Protein AF-A0A920G5Z4-F1 (afdb_monomer_lite)

Radius of gyration: 19.05 Å; chains: 1; bounding box: 47×37×52 Å

Foldseek 3Di:
DKWKKKWKFFPDPCGVVVLVVVCVVVVFAWQWWFWDADVPNRIIIIITIGDDDPVVVVVSLVVLVVRPGTPDMDTCVVDDDFDKWKAKDKAFADDPRVVVVVVLCVVLVWDFPDDDPGITIIMHMDDPVSVVVSCVVCVVPPRPDDSPDPPPRGRDDDDPPPVVNPVPDDD

Secondary structure (DSSP, 8-state):
-EEEEEEEEE--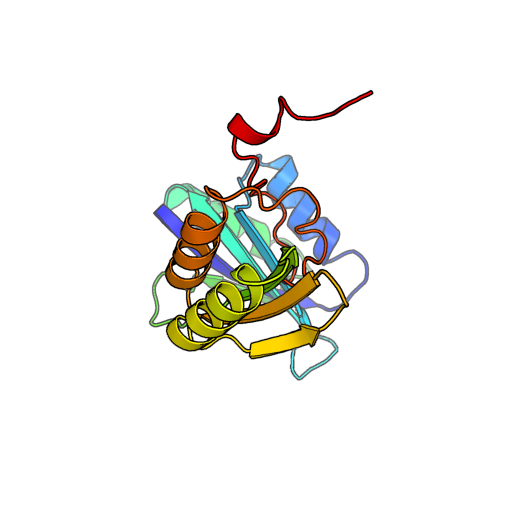TTHHHHHHHHHHHTTPPEEEEEEEE-SSTTEEEEEEEEE--HHHHHHHHHHHTTSTTEEEEEESTTS-----EEEEEEEE--TTHHHHHHHHHHHTT-EEEEE-SSEEEEEEEE-HHHHHHHHHHHHTS---S------SS---S-----GGGGG----

Sequence (171 aa):
MRRILSVLLENESGALSRVVGLFSQRGYNIETLNVAPTDDHSLSRLTVTTTGDDLKIEQITKHLNKIIDVVKVVDLTEGAHVERDTLLVKVRAVDAQRDEVKRTAEIFRGQIIDVGPTTYVVQLTGPSEKLDSFCRRWARRRCLKWCDLVWRAWRVGRRYWLPECARASPK

Structure (mmCIF, N/CA/C/O backbone):
data_AF-A0A920G5Z4-F1
#
_entry.id   AF-A0A920G5Z4-F1
#
loop_
_atom_site.group_PDB
_atom_site.id
_atom_site.type_symbol
_atom_site.label_atom_id
_atom_site.label_alt_id
_atom_site.label_comp_id
_atom_site.label_asym_id
_atom_site.label_entity_id
_atom_site.label_seq_id
_atom_site.pdbx_PDB_ins_code
_atom_site.Cartn_x
_atom_site.Cartn_y
_atom_site.Cartn_z
_atom_site.occupancy
_atom_site.B_iso_or_equiv
_atom_site.auth_seq_id
_atom_site.auth_comp_id
_atom_site.auth_asym_id
_atom_site.auth_atom_id
_atom_site.pdbx_PDB_model_num
ATOM 1 N N . MET A 1 1 ? 6.698 -5.286 15.870 1.00 77.06 1 MET A N 1
ATOM 2 C CA . MET A 1 1 ? 6.432 -6.120 14.669 1.00 77.06 1 MET A CA 1
ATOM 3 C C . MET A 1 1 ? 5.658 -5.300 13.634 1.00 77.06 1 MET A C 1
ATOM 5 O O . MET A 1 1 ? 5.151 -4.239 13.992 1.00 77.06 1 MET A O 1
ATOM 9 N N . ARG A 1 2 ? 5.620 -5.720 12.358 1.00 84.06 2 ARG A N 1
ATOM 10 C CA . ARG A 1 2 ? 4.796 -5.065 11.319 1.00 84.06 2 ARG A CA 1
ATOM 11 C C . ARG A 1 2 ? 3.333 -5.434 11.558 1.00 84.06 2 ARG A C 1
ATOM 13 O O . ARG A 1 2 ? 3.043 -6.609 11.744 1.00 84.06 2 ARG A O 1
ATOM 20 N N . ARG A 1 3 ? 2.454 -4.436 11.585 1.00 87.38 3 ARG A N 1
ATOM 21 C CA . ARG A 1 3 ? 1.032 -4.572 11.913 1.00 87.38 3 ARG A CA 1
ATOM 22 C C . ARG A 1 3 ? 0.190 -3.857 10.865 1.00 87.38 3 ARG A C 1
ATOM 24 O O . ARG A 1 3 ? 0.567 -2.775 10.407 1.00 87.38 3 ARG A O 1
ATOM 31 N N . ILE A 1 4 ? -0.921 -4.470 10.473 1.00 89.19 4 ILE A N 1
ATOM 32 C CA . ILE A 1 4 ? -1.792 -3.992 9.398 1.00 89.19 4 ILE A CA 1
ATOM 33 C C . ILE A 1 4 ? -3.186 -3.779 9.958 1.00 89.19 4 ILE A C 1
ATOM 35 O O . ILE A 1 4 ? -3.888 -4.723 10.305 1.00 89.19 4 ILE A O 1
ATOM 39 N N . LEU A 1 5 ? -3.596 -2.519 10.007 1.00 90.69 5 LEU A N 1
ATOM 40 C CA . LEU A 1 5 ? -4.893 -2.114 10.519 1.00 90.69 5 LEU A CA 1
ATOM 41 C C . LEU A 1 5 ? -5.814 -1.785 9.350 1.00 90.69 5 LEU A C 1
ATOM 43 O O . LEU A 1 5 ? -5.496 -0.937 8.516 1.00 90.69 5 LEU A O 1
ATOM 47 N N . SER A 1 6 ? -6.967 -2.443 9.302 1.00 91.81 6 SER A N 1
ATOM 48 C CA . SER A 1 6 ? -8.073 -2.080 8.426 1.00 91.81 6 SER A CA 1
ATOM 49 C C . SER A 1 6 ? -9.094 -1.283 9.224 1.00 91.81 6 SER A C 1
ATOM 51 O O . SER A 1 6 ? -9.742 -1.810 10.125 1.00 91.81 6 SER A O 1
ATOM 53 N N . VAL A 1 7 ? -9.281 -0.029 8.843 1.00 92.38 7 VAL A N 1
ATOM 54 C CA . VAL A 1 7 ? -10.248 0.896 9.428 1.00 92.38 7 VAL A CA 1
ATOM 55 C C . VAL A 1 7 ? -11.346 1.151 8.403 1.00 92.38 7 VAL A C 1
ATOM 57 O O . VAL A 1 7 ? -11.063 1.483 7.254 1.00 92.38 7 VAL A O 1
ATOM 60 N N . LEU A 1 8 ? -12.595 0.963 8.804 1.00 93.56 8 LEU A N 1
ATOM 61 C CA . LEU A 1 8 ? -13.770 1.367 8.047 1.00 93.56 8 LEU A CA 1
ATOM 62 C C . LEU A 1 8 ? -14.203 2.737 8.566 1.00 93.56 8 LEU A C 1
ATOM 64 O O . LEU A 1 8 ? -14.423 2.885 9.769 1.00 93.56 8 LEU A O 1
ATOM 68 N N . LEU A 1 9 ? -14.280 3.714 7.671 1.00 92.69 9 LEU A N 1
ATOM 69 C CA . LEU A 1 9 ? -14.636 5.093 7.977 1.00 92.69 9 LEU A CA 1
ATOM 70 C C . LEU A 1 9 ? -15.793 5.566 7.101 1.00 92.69 9 LEU A C 1
ATOM 72 O O . LEU A 1 9 ? -15.980 5.068 5.991 1.00 92.69 9 LEU A O 1
ATOM 76 N N . GLU A 1 10 ? -16.519 6.564 7.579 1.00 91.12 10 GLU A N 1
ATOM 77 C CA . GLU A 1 10 ? -17.475 7.307 6.765 1.00 91.12 10 GLU A CA 1
ATOM 78 C C . GLU A 1 10 ? -16.740 8.172 5.734 1.00 91.12 10 GLU A C 1
ATOM 80 O O . GLU A 1 10 ? -15.697 8.776 6.007 1.00 91.12 10 GLU A O 1
ATOM 85 N N . ASN A 1 11 ? -17.269 8.210 4.514 1.00 87.62 11 ASN A N 1
ATOM 86 C CA . ASN A 1 11 ? -16.708 8.953 3.393 1.00 87.62 11 ASN A CA 1
ATOM 87 C C . ASN A 1 11 ? -17.117 10.434 3.446 1.00 87.62 11 ASN A C 1
ATOM 89 O O . ASN A 1 11 ? -17.679 10.982 2.498 1.00 87.62 11 ASN A O 1
ATOM 93 N N . GLU A 1 12 ? -16.836 11.082 4.575 1.00 86.81 12 GLU A N 1
ATOM 94 C CA . GLU A 1 12 ? -17.056 12.510 4.771 1.00 86.81 12 GLU A CA 1
ATOM 95 C C . GLU A 1 12 ? -15.751 13.305 4.694 1.00 86.81 12 GLU A C 1
ATOM 97 O O . GLU A 1 12 ? -14.658 12.850 5.063 1.00 86.81 12 GLU A O 1
ATOM 102 N N . SER A 1 13 ? -15.860 14.558 4.248 1.00 80.81 13 SER A N 1
ATOM 103 C CA . SER A 1 13 ? -14.722 15.469 4.232 1.00 80.81 13 SER A CA 1
ATOM 104 C C . SER A 1 13 ? -14.170 15.655 5.649 1.00 80.81 13 SER A C 1
ATOM 106 O O . SER A 1 13 ? -14.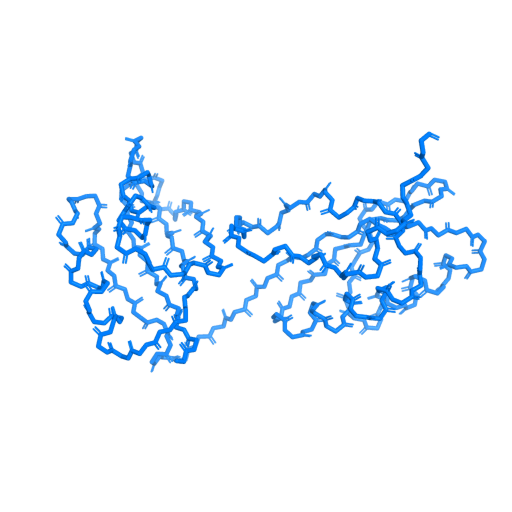870 16.098 6.557 1.00 80.81 13 SER A O 1
ATOM 108 N N . GLY A 1 14 ? -12.888 15.347 5.833 1.00 83.75 14 GLY A N 1
ATOM 109 C CA . GLY A 1 14 ? -12.197 15.517 7.113 1.00 83.75 14 GLY A CA 1
ATOM 110 C C . GLY A 1 14 ? -12.049 14.244 7.948 1.00 83.75 14 GLY A C 1
ATOM 111 O O . GLY A 1 14 ? -11.180 14.242 8.820 1.00 83.75 14 GLY A O 1
ATOM 112 N N . ALA A 1 15 ? -12.760 13.153 7.636 1.00 87.50 15 ALA A N 1
ATOM 113 C CA . ALA A 1 15 ? -12.593 11.871 8.331 1.00 87.50 15 ALA A CA 1
ATOM 114 C C . ALA A 1 15 ? -11.144 11.358 8.224 1.00 87.50 15 ALA A C 1
ATOM 116 O O . ALA A 1 15 ? -10.474 11.087 9.223 1.00 87.50 15 ALA A O 1
ATOM 117 N N . LEU A 1 16 ? -10.589 11.355 7.006 1.00 88.06 16 LEU A N 1
ATOM 118 C CA . LEU A 1 16 ? -9.192 10.975 6.770 1.00 88.06 16 LEU A CA 1
ATOM 119 C C . LEU A 1 16 ? -8.197 11.897 7.494 1.00 88.06 16 LEU A C 1
ATOM 121 O O . LEU A 1 16 ? -7.203 11.424 8.043 1.00 88.06 16 LEU A O 1
ATOM 125 N N . SER A 1 17 ? -8.471 13.204 7.535 1.00 89.75 17 SER A N 1
ATOM 126 C CA . SER A 1 17 ? -7.605 14.180 8.210 1.00 89.75 17 SER A CA 1
ATOM 127 C C . SER A 1 17 ? -7.547 13.934 9.719 1.00 89.75 17 SER A C 1
ATOM 129 O O . SER A 1 17 ? -6.467 13.959 10.306 1.00 89.75 17 SER A O 1
ATOM 131 N N . ARG A 1 18 ? -8.686 13.611 10.347 1.00 89.62 18 ARG A N 1
ATOM 132 C CA . ARG A 1 18 ? -8.757 13.278 11.778 1.00 89.62 18 ARG A CA 1
ATOM 133 C C . ARG A 1 18 ? -7.972 12.011 12.105 1.00 89.62 18 ARG A C 1
ATOM 135 O O . ARG A 1 18 ? -7.193 12.010 13.059 1.00 89.62 18 ARG A O 1
ATOM 142 N N . VAL A 1 19 ? -8.108 10.970 11.282 1.00 89.38 19 VAL A N 1
ATOM 143 C CA . VAL A 1 19 ? -7.347 9.724 11.454 1.00 89.38 19 VAL A CA 1
ATOM 144 C C . VAL A 1 19 ? -5.846 9.985 11.324 1.00 89.38 19 VAL A C 1
ATOM 146 O O . VAL A 1 19 ? -5.091 9.657 12.235 1.00 89.38 19 VAL A O 1
ATOM 149 N N . VAL A 1 20 ? -5.396 10.631 10.244 1.00 89.06 20 VAL A N 1
ATOM 150 C CA . VAL A 1 20 ? -3.968 10.942 10.034 1.00 89.06 20 VAL A CA 1
ATOM 151 C C . VAL A 1 20 ? -3.426 11.872 11.127 1.00 89.06 20 VAL A C 1
ATOM 153 O O . VAL A 1 20 ? -2.315 11.668 11.621 1.00 89.06 20 VAL A O 1
ATOM 156 N N . GLY A 1 21 ? -4.224 12.849 11.560 1.00 89.81 21 GLY A N 1
ATOM 157 C CA . GLY A 1 21 ? -3.902 13.746 12.666 1.00 89.81 21 GLY A CA 1
ATOM 158 C C . GLY A 1 21 ? -3.635 12.993 13.967 1.00 89.81 21 GLY A C 1
ATOM 159 O O . GLY A 1 21 ? -2.675 13.314 14.664 1.00 89.81 21 GLY A O 1
ATOM 160 N N . LEU A 1 22 ? -4.400 11.936 14.257 1.00 89.00 22 LEU A N 1
ATOM 161 C CA . LEU A 1 22 ? -4.189 11.087 15.429 1.00 89.00 22 LEU A CA 1
ATOM 162 C C . LEU A 1 22 ? -2.831 10.378 15.396 1.00 89.00 22 LEU A C 1
ATOM 164 O O . LEU A 1 22 ? -2.114 10.374 16.399 1.00 89.00 22 LEU A O 1
ATOM 168 N N . PHE A 1 23 ? -2.456 9.815 14.243 1.00 89.19 23 PHE A N 1
ATOM 169 C CA . PHE A 1 23 ? -1.142 9.192 14.067 1.00 89.19 23 PHE A CA 1
ATOM 170 C C . PHE A 1 23 ? -0.010 10.209 14.251 1.00 89.19 23 PHE A C 1
ATOM 172 O O . PHE A 1 23 ? 0.959 9.924 14.956 1.00 89.19 23 PHE A O 1
ATOM 179 N N . SER A 1 24 ? -0.160 11.416 13.694 1.00 87.44 24 SER A N 1
ATOM 180 C CA . SER A 1 24 ? 0.849 12.474 13.803 1.00 87.44 24 SER A CA 1
ATOM 181 C C . SER A 1 24 ? 0.984 13.031 15.224 1.00 87.44 24 SER A C 1
ATOM 183 O O . SER A 1 24 ? 2.101 13.202 15.703 1.00 87.44 24 SER A O 1
ATOM 185 N N . GLN A 1 25 ? -0.125 13.307 15.918 1.00 88.75 25 GLN A N 1
ATOM 186 C CA . GLN A 1 25 ? -0.119 13.891 17.268 1.00 88.75 25 GLN A CA 1
ATOM 187 C C . GLN A 1 25 ? 0.488 12.953 18.312 1.00 88.75 25 GLN A C 1
ATOM 189 O O . GLN A 1 25 ? 1.112 13.398 19.271 1.00 88.75 25 GLN A O 1
ATOM 194 N N . ARG A 1 26 ? 0.292 11.645 18.138 1.00 86.06 26 ARG A N 1
ATOM 195 C CA . ARG A 1 26 ? 0.808 10.619 19.050 1.00 86.06 26 ARG A CA 1
ATOM 196 C C . ARG A 1 26 ? 2.198 10.113 18.661 1.00 86.06 26 ARG A C 1
ATOM 198 O O . ARG A 1 26 ? 2.762 9.308 19.395 1.00 86.06 26 ARG A O 1
ATOM 205 N N . GLY A 1 27 ? 2.743 10.571 17.532 1.00 83.19 27 GLY A N 1
ATOM 206 C CA . GLY A 1 27 ? 4.053 10.146 17.041 1.00 83.19 27 GLY A CA 1
ATOM 207 C C . GLY A 1 27 ? 4.092 8.679 16.604 1.00 83.19 27 GLY A C 1
ATOM 208 O O . GLY A 1 27 ? 5.127 8.027 16.729 1.00 83.19 27 GLY A O 1
ATOM 209 N N . TYR A 1 28 ? 2.973 8.135 16.117 1.00 86.75 28 TYR A N 1
ATOM 210 C CA . TYR A 1 28 ? 2.941 6.782 15.572 1.00 86.75 28 TYR A CA 1
ATOM 211 C C . TYR A 1 28 ? 3.512 6.772 14.153 1.00 86.75 28 TYR A C 1
ATOM 213 O O . TYR A 1 28 ? 3.122 7.568 13.299 1.00 86.75 28 TYR A O 1
ATOM 221 N N . ASN A 1 29 ? 4.427 5.842 13.885 1.00 84.31 29 ASN A N 1
ATOM 222 C CA . ASN A 1 29 ? 5.061 5.734 12.579 1.00 84.31 29 ASN A CA 1
ATOM 223 C C . ASN A 1 29 ? 4.117 5.067 11.566 1.00 84.31 29 ASN A C 1
ATOM 225 O O . ASN A 1 29 ? 3.712 3.918 11.753 1.00 84.31 29 ASN A O 1
ATOM 229 N N . ILE A 1 30 ? 3.797 5.766 10.478 1.00 87.38 30 ILE A N 1
ATOM 230 C CA . ILE A 1 30 ? 3.037 5.216 9.351 1.00 87.38 30 ILE A CA 1
ATOM 231 C C . ILE A 1 30 ? 4.032 4.762 8.280 1.00 87.38 30 ILE A C 1
ATOM 233 O O . ILE A 1 30 ? 4.837 5.557 7.799 1.00 87.38 30 ILE A O 1
ATOM 237 N N . GLU A 1 31 ? 3.974 3.490 7.882 1.00 84.25 31 GLU A N 1
ATOM 238 C CA . GLU A 1 31 ? 4.761 2.999 6.745 1.00 84.25 31 GLU A CA 1
ATOM 239 C C . GLU A 1 31 ? 4.015 3.161 5.417 1.00 84.25 31 GLU A C 1
ATOM 241 O O . GLU A 1 31 ? 4.609 3.553 4.406 1.00 84.25 31 GLU A O 1
ATOM 246 N N . THR A 1 32 ? 2.729 2.801 5.409 1.00 82.75 32 THR A N 1
ATOM 247 C CA . THR A 1 32 ? 1.839 2.865 4.243 1.00 82.75 32 THR A CA 1
ATOM 248 C C . THR A 1 32 ? 0.418 3.206 4.693 1.00 82.75 32 THR A C 1
ATOM 250 O O . THR A 1 32 ? 0.020 2.831 5.798 1.00 82.75 32 THR A O 1
ATOM 253 N N . LEU A 1 33 ? -0.344 3.905 3.848 1.00 86.06 33 LEU A N 1
ATOM 254 C CA . LEU A 1 33 ? -1.709 4.332 4.145 1.00 86.06 33 LEU A CA 1
ATOM 255 C C . LEU A 1 33 ? -2.558 4.323 2.873 1.00 86.06 33 LEU A C 1
ATOM 257 O O . LEU A 1 33 ? -2.517 5.246 2.075 1.00 86.06 33 LEU A O 1
ATOM 261 N N . ASN A 1 34 ? -3.379 3.303 2.686 1.00 87.50 34 ASN A N 1
ATOM 262 C CA . ASN A 1 34 ? -4.178 3.170 1.474 1.00 87.50 34 ASN A CA 1
ATOM 263 C C . ASN A 1 34 ? -5.627 3.487 1.819 1.00 87.50 34 ASN A C 1
ATOM 265 O O . ASN A 1 34 ? -6.165 2.876 2.736 1.00 87.50 34 ASN A O 1
ATOM 269 N N . VAL A 1 35 ? -6.264 4.397 1.089 1.00 89.00 35 VAL A N 1
ATOM 270 C CA . VAL A 1 35 ? -7.699 4.670 1.224 1.00 89.00 35 VAL A CA 1
ATOM 271 C C . VAL A 1 35 ? -8.395 4.373 -0.093 1.00 89.00 35 VAL A C 1
ATOM 273 O O . VAL A 1 35 ? -7.902 4.752 -1.157 1.00 89.00 35 VAL A O 1
ATOM 276 N N . ALA A 1 36 ? -9.522 3.679 -0.020 1.00 88.75 36 ALA A N 1
ATOM 277 C CA . ALA A 1 36 ? -10.396 3.453 -1.157 1.00 88.75 36 ALA A CA 1
ATOM 278 C C . ALA A 1 36 ? -11.858 3.412 -0.688 1.00 88.75 36 ALA A C 1
ATOM 280 O O . ALA A 1 36 ? -12.118 2.911 0.411 1.00 88.75 36 ALA A O 1
ATOM 281 N N . PRO A 1 37 ? -12.808 3.910 -1.496 1.00 88.44 37 PRO A N 1
ATOM 282 C CA . PRO A 1 37 ? -14.225 3.695 -1.231 1.00 88.44 37 PRO A CA 1
ATOM 283 C C . PRO A 1 37 ? -14.543 2.196 -1.271 1.00 88.44 37 PRO A C 1
ATOM 285 O O . PRO A 1 37 ? -13.888 1.429 -1.983 1.00 88.44 37 PRO A O 1
ATOM 288 N N . THR A 1 38 ? -15.525 1.776 -0.479 1.00 90.88 38 THR A N 1
ATOM 289 C CA . THR A 1 38 ? -16.054 0.407 -0.540 1.00 90.88 38 THR A CA 1
ATOM 290 C C . THR A 1 38 ? -17.162 0.290 -1.590 1.00 90.88 38 THR A C 1
ATOM 292 O O . THR A 1 38 ? -17.433 1.254 -2.304 1.00 90.88 38 THR A O 1
ATOM 295 N N . ASP A 1 39 ? -17.797 -0.884 -1.693 1.00 89.12 39 ASP A N 1
ATOM 296 C CA . ASP A 1 39 ? -18.970 -1.084 -2.560 1.00 89.12 39 ASP A CA 1
ATOM 297 C C . ASP A 1 39 ? -20.101 -0.104 -2.211 1.00 89.12 39 ASP A C 1
ATOM 299 O O . ASP A 1 39 ? -20.810 0.382 -3.089 1.00 89.12 39 ASP A O 1
ATOM 303 N N . ASP A 1 40 ? -20.226 0.227 -0.924 1.00 89.69 40 ASP A N 1
ATOM 304 C CA . ASP A 1 40 ? -21.002 1.371 -0.469 1.00 89.69 40 ASP A CA 1
ATOM 305 C C . ASP A 1 40 ? -20.131 2.635 -0.514 1.00 89.69 40 ASP A C 1
ATOM 307 O O . ASP A 1 40 ? -19.122 2.736 0.191 1.00 89.69 40 ASP A O 1
ATOM 311 N N . HIS A 1 41 ? -20.527 3.608 -1.340 1.00 85.75 41 HIS A N 1
ATOM 312 C CA . HIS A 1 41 ? -19.825 4.882 -1.510 1.00 85.75 41 HIS A CA 1
ATOM 313 C C . HIS A 1 41 ? -19.891 5.801 -0.283 1.00 85.75 41 HIS A C 1
ATOM 315 O O . HIS A 1 41 ? -19.093 6.739 -0.194 1.00 85.75 41 HIS A O 1
ATOM 321 N N . SER A 1 42 ? -20.807 5.547 0.657 1.00 89.00 42 SER A N 1
ATOM 322 C CA . SER A 1 42 ? -20.849 6.251 1.943 1.00 89.00 42 SER A CA 1
ATOM 323 C C . SER A 1 42 ? -19.722 5.815 2.883 1.00 89.00 42 SER A C 1
ATOM 325 O O . SER A 1 42 ? -19.390 6.535 3.822 1.00 89.00 42 SER A O 1
ATOM 327 N N . LEU A 1 43 ? -19.084 4.674 2.603 1.00 91.69 43 LEU A N 1
ATOM 328 C CA . LEU A 1 43 ? -18.022 4.104 3.416 1.00 91.69 43 LEU A CA 1
ATOM 329 C C . LEU A 1 43 ? -16.715 4.009 2.630 1.00 91.69 43 LEU A C 1
ATOM 331 O O . LEU A 1 43 ? -16.656 3.692 1.441 1.00 91.69 43 LEU A O 1
ATOM 335 N N . SER A 1 44 ? -15.620 4.261 3.330 1.00 91.12 44 SER A N 1
ATOM 336 C CA . SER A 1 44 ? -14.267 4.086 2.824 1.00 91.12 44 SER A CA 1
ATOM 337 C C . SER A 1 44 ? -13.486 3.139 3.718 1.00 91.12 44 SER A C 1
ATOM 339 O O . SER A 1 44 ? -13.618 3.129 4.941 1.00 91.12 44 SER A O 1
ATOM 341 N N . ARG A 1 45 ? -12.637 2.325 3.097 1.00 91.25 45 ARG A N 1
ATOM 342 C CA . ARG A 1 45 ? -11.695 1.459 3.792 1.00 91.25 45 ARG A CA 1
ATOM 343 C C . ARG A 1 45 ? -10.315 2.087 3.741 1.00 91.25 45 ARG A C 1
ATOM 345 O O . ARG A 1 45 ? -9.760 2.326 2.670 1.00 91.25 45 ARG A O 1
ATOM 352 N N . LEU A 1 46 ? -9.756 2.301 4.920 1.00 91.44 46 LEU A N 1
ATOM 353 C CA . LEU A 1 46 ? -8.385 2.720 5.128 1.00 91.44 46 LEU A CA 1
ATOM 354 C C . LEU A 1 46 ? -7.564 1.525 5.616 1.00 91.44 46 LEU A C 1
ATOM 356 O O . LEU A 1 46 ? -7.880 0.914 6.633 1.00 91.44 46 LEU A O 1
ATOM 360 N N . THR A 1 47 ? -6.490 1.195 4.913 1.00 90.56 47 THR A N 1
ATOM 361 C CA . THR A 1 47 ? -5.514 0.187 5.328 1.00 90.56 47 THR A CA 1
ATOM 362 C C . THR A 1 47 ? -4.214 0.879 5.699 1.00 90.56 47 THR A C 1
ATOM 364 O O . THR A 1 47 ? -3.551 1.464 4.844 1.00 90.56 47 THR A O 1
ATOM 367 N N . VAL A 1 48 ? -3.842 0.812 6.975 1.00 89.56 48 VAL A N 1
ATOM 368 C CA . VAL A 1 48 ? -2.614 1.413 7.501 1.00 89.56 48 VAL A CA 1
ATOM 369 C C . VAL A 1 48 ? -1.646 0.313 7.900 1.00 89.56 48 VAL A C 1
ATOM 371 O O . VAL A 1 48 ? -1.984 -0.563 8.693 1.00 89.56 48 VAL A O 1
ATOM 374 N N . THR A 1 49 ? -0.423 0.385 7.383 1.00 88.25 49 THR A N 1
ATOM 375 C CA . THR A 1 49 ? 0.689 -0.435 7.871 1.00 88.25 49 THR A CA 1
ATOM 376 C C . THR A 1 49 ? 1.524 0.392 8.835 1.00 88.25 49 THR A C 1
ATOM 378 O O . THR A 1 49 ? 1.991 1.480 8.487 1.00 88.25 49 THR A O 1
ATOM 381 N N . THR A 1 50 ? 1.754 -0.135 10.033 1.00 88.38 50 THR A N 1
ATOM 382 C CA . THR A 1 50 ? 2.590 0.492 11.061 1.00 88.38 50 THR A CA 1
ATOM 383 C C . THR A 1 50 ? 3.540 -0.526 11.687 1.00 88.38 50 THR A C 1
ATOM 385 O O . THR A 1 50 ? 3.358 -1.741 11.577 1.00 88.38 50 THR A O 1
ATOM 388 N N . THR A 1 51 ? 4.588 -0.031 12.335 1.00 85.75 51 THR A N 1
ATOM 389 C CA . THR A 1 51 ? 5.535 -0.833 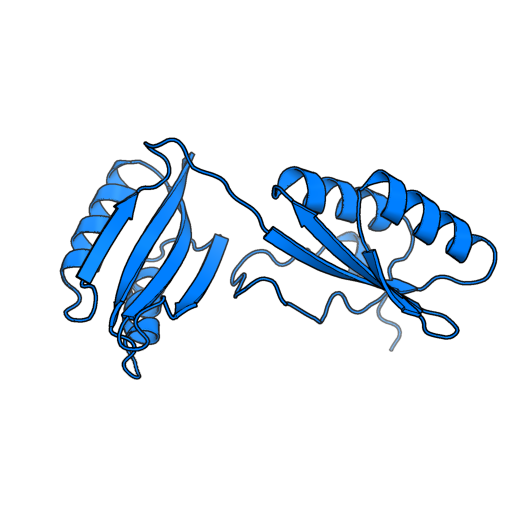13.104 1.00 85.75 51 THR A CA 1
ATOM 390 C C . THR A 1 51 ? 5.444 -0.441 14.570 1.00 85.75 51 THR A C 1
ATOM 392 O O . THR A 1 51 ? 5.600 0.723 14.934 1.00 85.75 51 THR A O 1
ATOM 395 N N . GLY A 1 52 ? 5.179 -1.419 15.433 1.00 83.44 52 GLY A N 1
ATOM 396 C CA . GLY A 1 52 ? 4.998 -1.156 16.856 1.00 83.44 52 GLY A CA 1
ATOM 397 C C . GLY A 1 52 ? 4.934 -2.415 17.707 1.00 83.44 52 GLY A C 1
ATOM 398 O O . GLY A 1 52 ? 4.952 -3.536 17.190 1.00 83.44 52 GLY A O 1
ATOM 399 N N . ASP A 1 53 ? 4.896 -2.187 19.015 1.00 86.69 53 ASP A N 1
ATOM 400 C CA . ASP A 1 53 ? 4.651 -3.203 20.038 1.00 86.69 53 ASP A CA 1
ATOM 401 C C . ASP A 1 53 ? 3.142 -3.381 20.222 1.00 86.69 53 ASP A C 1
ATOM 403 O O . ASP A 1 53 ? 2.376 -2.445 19.984 1.00 86.69 53 ASP A O 1
ATOM 407 N N . ASP A 1 54 ? 2.714 -4.544 20.700 1.00 86.25 54 ASP A N 1
ATOM 408 C CA . ASP A 1 54 ? 1.292 -4.896 20.799 1.00 86.25 54 ASP A CA 1
ATOM 409 C C . ASP A 1 54 ? 0.508 -3.913 21.681 1.00 86.25 54 ASP A C 1
ATOM 411 O O . ASP A 1 54 ? -0.586 -3.484 21.318 1.00 86.25 54 ASP A O 1
ATOM 415 N N . LEU A 1 55 ? 1.133 -3.419 22.757 1.00 87.88 55 LEU A N 1
ATOM 416 C CA . LEU A 1 55 ? 0.571 -2.368 23.613 1.00 87.88 55 LEU A CA 1
ATOM 417 C C . LEU A 1 55 ? 0.280 -1.068 22.844 1.00 87.88 55 LEU A C 1
ATOM 419 O O . LEU A 1 55 ? -0.737 -0.417 23.082 1.00 87.88 55 LEU A O 1
ATOM 423 N N . LYS A 1 56 ? 1.153 -0.675 21.906 1.00 87.88 56 LYS A N 1
ATOM 424 C CA . LYS A 1 56 ? 0.947 0.529 21.082 1.00 87.88 56 LYS A CA 1
ATOM 425 C C . LYS A 1 56 ? -0.189 0.316 20.085 1.00 87.88 56 LYS A C 1
ATOM 427 O O . LYS A 1 56 ? -0.967 1.237 19.861 1.00 87.88 56 LYS A O 1
ATOM 432 N N . ILE A 1 57 ? -0.308 -0.880 19.511 1.00 88.19 57 ILE A N 1
ATOM 433 C CA . ILE A 1 57 ? -1.380 -1.220 18.563 1.00 88.19 57 ILE A CA 1
ATOM 434 C C . ILE A 1 57 ? -2.741 -1.250 19.252 1.00 88.19 57 ILE A C 1
ATOM 436 O O . ILE A 1 57 ? -3.713 -0.700 18.729 1.00 88.19 57 ILE A O 1
ATOM 440 N N . GLU A 1 58 ? -2.810 -1.822 20.450 1.00 89.06 58 GLU A N 1
ATOM 441 C CA . GLU A 1 58 ? -4.028 -1.819 21.252 1.00 89.06 58 GLU A CA 1
ATOM 442 C C . GLU A 1 58 ? -4.458 -0.381 21.587 1.00 89.06 58 GLU A C 1
ATOM 444 O O . GLU A 1 58 ? -5.628 -0.019 21.447 1.00 89.06 58 GLU A O 1
ATOM 449 N N . GLN A 1 59 ? -3.502 0.483 21.950 1.00 90.38 59 GLN A N 1
ATOM 450 C CA . GLN A 1 59 ? -3.758 1.908 22.169 1.00 90.38 59 GLN A CA 1
ATOM 451 C C . GLN A 1 59 ? -4.237 2.620 20.900 1.00 90.38 59 GLN A C 1
ATOM 453 O O . GLN A 1 59 ? -5.204 3.378 20.969 1.00 90.38 59 GLN A O 1
ATOM 458 N N . ILE A 1 60 ? -3.601 2.376 19.749 1.00 89.94 60 ILE A N 1
ATOM 459 C CA . ILE A 1 60 ? -4.028 2.928 18.454 1.00 89.94 60 ILE A CA 1
ATOM 460 C C . ILE A 1 60 ? -5.472 2.518 18.168 1.00 89.94 60 ILE A C 1
ATOM 462 O O . ILE A 1 60 ? -6.298 3.371 17.859 1.00 89.94 60 ILE A O 1
ATOM 466 N N . THR A 1 61 ? -5.805 1.243 18.352 1.00 90.00 61 THR A N 1
ATOM 467 C CA . THR A 1 61 ? -7.156 0.712 18.127 1.00 90.00 61 THR A CA 1
ATOM 468 C C . THR A 1 61 ? -8.179 1.385 19.044 1.00 90.00 61 THR A C 1
ATOM 470 O O . THR A 1 61 ? -9.218 1.852 18.579 1.00 90.00 61 THR A O 1
ATOM 473 N N . LYS A 1 62 ? -7.866 1.540 20.338 1.00 90.94 62 LYS A N 1
ATOM 474 C CA . LYS A 1 62 ? -8.720 2.265 21.297 1.00 90.94 62 LYS A CA 1
ATOM 475 C C . LYS A 1 62 ? -8.900 3.735 20.928 1.00 90.94 62 LYS A C 1
ATOM 477 O O . LYS A 1 62 ? -9.974 4.285 21.137 1.00 90.94 62 LYS A O 1
ATOM 482 N N . HIS A 1 63 ? -7.862 4.382 20.412 1.00 91.50 63 HIS A N 1
ATOM 483 C CA . HIS A 1 63 ? -7.920 5.776 19.989 1.00 91.50 63 HIS A CA 1
ATOM 484 C C . HIS A 1 63 ? -8.732 5.966 18.707 1.00 91.50 63 HIS A C 1
ATOM 486 O O . HIS A 1 63 ? -9.530 6.896 18.638 1.00 91.50 63 HIS A O 1
ATOM 492 N N . LEU A 1 64 ? -8.574 5.076 17.728 1.00 90.31 64 LEU A N 1
ATOM 493 C CA . LEU A 1 64 ? -9.351 5.097 16.492 1.00 90.31 64 LEU A CA 1
ATOM 494 C C . LEU A 1 64 ? -10.842 4.879 16.767 1.00 90.31 64 LEU A C 1
ATOM 496 O O . LEU A 1 64 ? -11.654 5.615 16.227 1.00 90.31 64 LEU A O 1
ATOM 500 N N . ASN A 1 65 ? -11.195 3.976 17.688 1.00 90.56 65 ASN A N 1
ATOM 501 C CA . ASN A 1 65 ? -12.586 3.754 18.108 1.00 90.56 65 ASN A CA 1
ATOM 502 C C . ASN A 1 65 ? -13.230 4.955 18.833 1.00 90.56 65 ASN A C 1
ATOM 504 O O . ASN A 1 65 ? -14.435 4.948 19.058 1.00 90.56 65 ASN A O 1
ATOM 508 N N . LYS A 1 66 ? -12.457 5.972 19.244 1.00 90.94 66 LYS A N 1
ATOM 509 C CA . LYS A 1 66 ? -13.006 7.214 19.822 1.00 90.94 66 LYS A CA 1
ATOM 510 C C . LYS A 1 66 ? -13.370 8.255 18.762 1.00 90.94 66 LYS A C 1
ATOM 512 O O . LYS A 1 66 ? -14.015 9.244 19.099 1.00 90.94 66 LYS A O 1
ATOM 517 N N . ILE A 1 67 ? -12.908 8.087 17.523 1.00 89.19 67 ILE A N 1
ATOM 518 C CA . ILE A 1 67 ? -13.237 8.991 16.421 1.00 89.19 67 ILE A CA 1
ATOM 519 C C . ILE A 1 67 ? -14.636 8.630 15.926 1.00 89.19 67 ILE A C 1
ATOM 521 O O . ILE A 1 67 ? -14.890 7.474 15.613 1.00 89.19 67 ILE A O 1
ATOM 525 N N . ILE A 1 68 ? -15.519 9.626 15.840 1.00 89.31 68 ILE A N 1
ATOM 526 C CA . ILE A 1 68 ? -16.930 9.430 15.470 1.00 89.31 68 ILE A CA 1
ATOM 527 C C . ILE A 1 68 ? -17.060 8.820 14.066 1.00 89.31 68 ILE A C 1
ATOM 529 O O . ILE A 1 68 ? -17.861 7.918 13.874 1.00 89.31 68 ILE A O 1
ATOM 533 N N . ASP A 1 69 ? -16.215 9.235 13.120 1.00 90.50 69 ASP A N 1
ATOM 534 C CA . ASP A 1 69 ? -16.283 8.759 11.727 1.00 90.50 69 ASP A CA 1
ATOM 535 C C . ASP A 1 69 ? -15.795 7.318 11.535 1.00 90.50 69 ASP A C 1
ATOM 537 O O . ASP A 1 69 ? -15.856 6.789 10.425 1.00 90.50 69 ASP A O 1
ATOM 541 N N . VAL A 1 70 ? -15.203 6.699 12.563 1.00 92.00 70 VAL A N 1
ATOM 542 C CA . VAL A 1 70 ? -14.663 5.342 12.467 1.00 92.00 70 VAL A CA 1
ATOM 543 C C . VAL A 1 70 ? -15.746 4.349 12.863 1.00 92.00 70 VAL A C 1
ATOM 545 O O . VAL A 1 70 ? -16.095 4.214 14.031 1.00 92.00 70 VAL A O 1
ATOM 548 N N . VAL A 1 71 ? -16.218 3.587 11.880 1.00 91.31 71 VAL A N 1
ATOM 549 C CA . VAL A 1 71 ? -17.258 2.569 12.063 1.00 91.31 71 VAL A CA 1
ATOM 550 C C . VAL A 1 71 ? -16.677 1.297 12.678 1.00 91.31 71 VAL A C 1
ATOM 552 O O . VAL A 1 71 ? -17.278 0.681 13.558 1.00 91.31 71 VAL A O 1
ATOM 555 N N . LYS A 1 72 ? -15.510 0.854 12.192 1.00 91.38 72 LYS A N 1
ATOM 556 C CA . LYS A 1 72 ? -14.894 -0.402 12.642 1.00 91.38 72 LYS A CA 1
ATOM 557 C C . LYS A 1 72 ? -13.386 -0.405 12.446 1.00 91.38 72 LYS A C 1
ATOM 559 O O . LYS A 1 72 ? -12.895 -0.015 11.392 1.00 91.38 72 LYS A O 1
ATOM 564 N N . VAL A 1 73 ? -12.660 -0.954 13.415 1.00 91.69 73 VAL A N 1
ATOM 565 C CA . VAL A 1 73 ? -11.218 -1.219 13.317 1.00 91.69 73 VAL A CA 1
ATOM 566 C C . VAL A 1 73 ? -10.967 -2.718 13.434 1.00 91.69 73 VAL A C 1
ATOM 568 O O . VAL A 1 73 ? -11.530 -3.378 14.305 1.00 91.69 73 VAL A O 1
ATOM 571 N N . VAL A 1 74 ? -10.135 -3.261 12.547 1.00 90.00 74 VAL A N 1
ATOM 572 C CA . VAL A 1 74 ? -9.732 -4.673 12.531 1.00 90.00 74 VAL A CA 1
ATOM 573 C C . VAL A 1 74 ? -8.221 -4.759 12.341 1.00 90.00 74 VAL A C 1
ATOM 575 O O . VAL A 1 74 ? -7.691 -4.167 11.400 1.00 90.00 74 VAL A O 1
ATOM 578 N N . ASP A 1 75 ? -7.533 -5.516 13.195 1.00 88.81 75 ASP A N 1
ATOM 579 C CA . ASP A 1 75 ? -6.147 -5.919 12.938 1.00 88.81 75 ASP A CA 1
ATOM 580 C C . ASP A 1 75 ? -6.150 -7.132 11.995 1.00 88.81 75 ASP A C 1
ATOM 582 O O . ASP A 1 75 ? -6.684 -8.191 12.320 1.00 88.81 75 ASP A O 1
ATOM 586 N N . LEU A 1 76 ? -5.591 -6.963 10.796 1.00 86.56 76 LEU A N 1
ATOM 587 C CA . LEU A 1 76 ? -5.485 -8.025 9.793 1.00 86.56 76 LEU A CA 1
ATOM 588 C C . LEU A 1 76 ? -4.290 -8.949 10.049 1.00 86.56 76 LEU A C 1
ATOM 590 O O . LEU A 1 76 ? -4.243 -10.042 9.492 1.00 86.56 76 LEU A O 1
ATOM 594 N N . THR A 1 77 ? -3.342 -8.534 10.891 1.00 82.31 77 THR A N 1
ATOM 595 C CA . THR A 1 77 ? -2.106 -9.282 11.173 1.00 82.31 77 THR A CA 1
ATOM 596 C C . THR A 1 77 ? -2.385 -10.614 11.869 1.00 82.31 77 THR A C 1
ATOM 598 O O . THR A 1 77 ? -1.637 -11.569 11.689 1.00 82.31 77 THR A O 1
ATOM 601 N N . GLU A 1 78 ? -3.464 -10.686 12.650 1.00 73.38 78 GLU A N 1
ATOM 602 C CA . GLU A 1 78 ? -3.833 -11.868 13.440 1.00 73.38 78 GLU A CA 1
ATOM 603 C C . GLU A 1 78 ? -4.611 -12.916 12.626 1.00 73.38 78 GLU A C 1
ATOM 605 O O . GLU A 1 78 ? -4.771 -14.052 13.066 1.00 73.38 78 GLU A O 1
ATOM 610 N N . GLY A 1 79 ? -5.068 -12.560 11.420 1.00 75.25 79 GLY A N 1
ATOM 611 C CA . GLY A 1 79 ? -5.810 -13.443 10.523 1.00 75.25 79 GLY A CA 1
ATOM 612 C C . GLY A 1 79 ? -5.041 -13.818 9.255 1.00 75.25 79 GLY A C 1
ATOM 613 O O . GLY A 1 79 ? -4.038 -13.202 8.889 1.00 75.25 79 GLY A O 1
ATOM 614 N N . ALA A 1 80 ? -5.560 -14.812 8.529 1.00 78.81 80 ALA A N 1
ATOM 615 C CA . ALA A 1 80 ? -5.121 -15.085 7.165 1.00 78.81 80 ALA A CA 1
ATOM 616 C C . ALA A 1 80 ? -5.499 -13.899 6.263 1.00 78.81 80 ALA A C 1
ATOM 618 O O . ALA A 1 80 ? -6.678 -13.595 6.082 1.00 78.81 80 ALA A O 1
ATOM 619 N N . HIS A 1 81 ? -4.500 -13.230 5.696 1.00 81.25 81 HIS A N 1
ATOM 620 C CA . HIS A 1 81 ? -4.692 -12.068 4.836 1.00 81.25 81 HIS A CA 1
ATOM 621 C C . HIS A 1 81 ? -3.817 -12.165 3.584 1.00 81.25 81 HIS A C 1
ATOM 623 O O . HIS A 1 81 ? -2.808 -12.869 3.550 1.00 81.25 81 HIS A O 1
ATOM 629 N N . VAL A 1 82 ? -4.221 -11.454 2.529 1.00 84.62 82 VAL A N 1
ATOM 630 C CA . VAL A 1 82 ? -3.475 -11.372 1.270 1.00 84.62 82 VAL A CA 1
ATOM 631 C C . VAL A 1 82 ? -3.128 -9.915 1.006 1.00 84.62 82 VAL A C 1
ATOM 633 O O . VAL A 1 82 ? -4.007 -9.096 0.752 1.00 84.62 82 VAL A O 1
ATOM 636 N N . GLU A 1 83 ? -1.837 -9.600 1.025 1.00 81.38 83 GLU A N 1
ATOM 637 C CA . GLU A 1 83 ? -1.329 -8.292 0.616 1.00 81.38 83 GLU A CA 1
ATOM 638 C C . GLU A 1 83 ? -0.929 -8.308 -0.857 1.00 81.38 83 GLU A C 1
ATOM 640 O O . GLU A 1 83 ? -0.130 -9.140 -1.303 1.00 81.38 83 GLU A O 1
ATOM 645 N N . ARG A 1 84 ? -1.437 -7.336 -1.615 1.00 83.88 84 ARG A N 1
ATOM 646 C CA . ARG A 1 84 ? -0.950 -7.048 -2.961 1.00 83.88 84 ARG A CA 1
ATOM 647 C C . ARG A 1 84 ? -0.804 -5.556 -3.156 1.00 83.88 84 ARG A C 1
ATOM 649 O O . ARG A 1 84 ? -1.760 -4.806 -3.007 1.00 83.88 84 ARG A O 1
ATOM 656 N N . ASP A 1 85 ? 0.387 -5.182 -3.585 1.00 82.56 85 ASP A N 1
ATOM 657 C CA . ASP A 1 85 ? 0.706 -3.839 -4.024 1.00 82.56 85 ASP A CA 1
ATOM 658 C C . ASP A 1 85 ? 0.840 -3.835 -5.549 1.00 82.56 85 ASP A C 1
ATOM 660 O O . ASP A 1 85 ? 1.213 -4.836 -6.176 1.00 82.56 85 ASP A O 1
ATOM 664 N N . THR A 1 86 ? 0.565 -2.678 -6.143 1.00 84.25 86 THR A N 1
ATOM 665 C CA . THR A 1 86 ? 0.878 -2.395 -7.544 1.00 84.25 86 THR A CA 1
ATOM 666 C C . THR A 1 86 ? 1.973 -1.339 -7.604 1.00 84.25 86 THR A C 1
ATOM 668 O O . THR A 1 86 ? 1.990 -0.376 -6.837 1.00 84.25 86 THR A O 1
ATOM 671 N N . LEU A 1 87 ? 2.925 -1.555 -8.501 1.00 84.00 87 LEU A N 1
ATOM 672 C CA . LEU A 1 87 ? 4.048 -0.681 -8.775 1.00 84.00 87 LEU A CA 1
ATOM 673 C C . LEU A 1 87 ? 4.022 -0.314 -10.256 1.00 84.00 87 LEU A C 1
ATOM 675 O O . LEU A 1 87 ? 3.991 -1.192 -11.114 1.00 84.00 87 LEU A O 1
ATOM 679 N N . LEU A 1 88 ? 4.093 0.981 -10.535 1.00 84.88 88 LEU A N 1
ATOM 680 C CA . LEU A 1 88 ? 4.377 1.515 -11.858 1.00 84.88 88 LEU A CA 1
ATOM 681 C C . LEU A 1 88 ? 5.800 2.065 -11.840 1.00 84.88 88 LEU A C 1
ATOM 683 O O . LEU A 1 88 ? 6.129 2.896 -10.995 1.00 84.88 88 LEU A O 1
ATOM 687 N N . VAL A 1 89 ? 6.655 1.586 -12.743 1.00 82.25 89 VAL A N 1
ATOM 688 C CA . VAL A 1 89 ? 8.035 2.071 -12.871 1.00 82.25 89 VAL A CA 1
ATOM 689 C C . VAL A 1 89 ? 8.274 2.543 -14.288 1.00 82.25 89 VAL A C 1
ATOM 691 O O . VAL A 1 89 ? 8.128 1.774 -15.239 1.00 82.25 89 VAL A O 1
ATOM 694 N N . LYS A 1 90 ? 8.712 3.794 -14.421 1.00 83.00 90 LYS A N 1
ATOM 695 C CA . LYS A 1 90 ? 9.268 4.309 -15.665 1.00 83.00 90 LYS A CA 1
ATOM 696 C C . LYS A 1 90 ? 10.763 4.008 -15.705 1.00 83.00 90 LYS A C 1
ATOM 698 O O . LYS A 1 90 ? 11.514 4.445 -14.839 1.00 83.00 90 LYS A O 1
ATOM 703 N N . VAL A 1 91 ? 11.193 3.247 -16.702 1.00 82.25 91 VAL A N 1
ATOM 704 C CA . VAL A 1 91 ? 12.591 2.854 -16.902 1.00 82.25 91 VAL A CA 1
ATOM 705 C C . VAL A 1 91 ? 13.095 3.486 -18.189 1.00 82.25 91 VAL A C 1
ATOM 707 O O . VAL A 1 91 ? 12.444 3.397 -19.229 1.00 82.25 91 VAL A O 1
ATOM 710 N N . ARG A 1 92 ? 14.269 4.119 -18.139 1.00 83.00 92 ARG A N 1
ATOM 711 C CA . ARG A 1 92 ? 14.971 4.564 -19.345 1.00 83.00 92 ARG A CA 1
ATOM 712 C C . ARG A 1 92 ? 15.716 3.377 -19.950 1.00 83.00 92 ARG A C 1
ATOM 714 O O . ARG A 1 92 ? 16.519 2.756 -19.261 1.00 83.00 92 ARG A O 1
ATOM 721 N N . ALA A 1 93 ? 15.468 3.086 -21.222 1.00 81.12 93 ALA A N 1
ATOM 722 C CA . ALA A 1 93 ? 16.100 1.981 -21.933 1.00 81.12 93 ALA A CA 1
ATOM 723 C C . ALA A 1 93 ? 16.446 2.398 -23.363 1.00 81.12 93 ALA A C 1
ATOM 725 O O . ALA A 1 93 ? 15.571 2.811 -24.130 1.00 81.12 93 ALA A O 1
ATOM 726 N N . VAL A 1 94 ? 17.728 2.283 -23.709 1.00 81.38 94 VAL A N 1
ATOM 727 C CA . VAL A 1 94 ? 18.266 2.591 -25.039 1.00 81.38 94 VAL A CA 1
ATOM 728 C C . VAL A 1 94 ? 18.869 1.313 -25.628 1.00 81.38 94 VAL A C 1
ATOM 730 O O . VAL A 1 94 ? 19.488 0.531 -24.903 1.00 81.38 94 VAL A O 1
ATOM 733 N N . ASP A 1 95 ? 18.638 1.079 -26.920 1.00 83.56 95 ASP A N 1
ATOM 734 C CA . ASP A 1 95 ? 19.167 -0.054 -27.691 1.00 83.56 95 ASP A CA 1
ATOM 735 C C . ASP A 1 95 ? 18.995 -1.413 -26.984 1.00 83.56 95 ASP A C 1
ATOM 737 O O . ASP A 1 95 ? 17.877 -1.797 -26.634 1.00 83.56 95 ASP A O 1
ATOM 741 N N . ALA A 1 96 ? 20.095 -2.126 -26.718 1.00 80.62 96 ALA A N 1
ATOM 742 C CA . ALA A 1 96 ? 20.114 -3.458 -26.110 1.00 80.62 96 ALA A CA 1
ATOM 743 C C . ALA A 1 96 ? 19.460 -3.527 -24.715 1.00 80.62 96 ALA A C 1
ATOM 745 O O . ALA A 1 96 ? 19.022 -4.593 -24.279 1.00 80.62 96 ALA A O 1
ATOM 746 N N . GLN A 1 97 ? 19.340 -2.396 -24.009 1.00 81.19 97 GLN A N 1
ATOM 747 C CA . GLN A 1 97 ? 18.665 -2.356 -22.709 1.00 81.19 97 GLN A CA 1
ATOM 748 C C . GLN A 1 97 ? 17.158 -2.595 -22.836 1.00 81.19 97 GLN A C 1
ATOM 750 O O . GLN A 1 97 ? 16.517 -3.002 -21.869 1.00 81.19 97 GLN A O 1
ATOM 755 N N . ARG A 1 98 ? 16.573 -2.356 -24.017 1.00 83.06 98 ARG A N 1
ATOM 756 C CA . ARG A 1 98 ? 15.137 -2.548 -24.244 1.00 83.06 98 ARG A CA 1
ATOM 757 C C . ARG A 1 98 ? 14.732 -4.010 -24.109 1.00 83.06 98 ARG A C 1
ATOM 759 O O . ARG A 1 98 ? 13.749 -4.309 -23.431 1.00 83.06 98 ARG A O 1
ATOM 766 N N . ASP A 1 99 ? 15.523 -4.905 -24.690 1.00 87.06 99 ASP A N 1
ATOM 767 C CA . ASP A 1 99 ? 15.290 -6.344 -24.591 1.00 87.06 99 ASP A CA 1
ATOM 768 C C . ASP A 1 99 ? 15.522 -6.851 -23.165 1.00 87.06 99 ASP A C 1
ATOM 770 O O . ASP A 1 99 ? 14.777 -7.703 -22.680 1.00 87.06 99 ASP A O 1
ATOM 774 N N . GLU A 1 100 ? 16.502 -6.290 -22.448 1.00 85.44 100 GLU A N 1
ATOM 775 C CA . GLU A 1 100 ? 16.746 -6.614 -21.036 1.00 85.44 100 GLU A CA 1
ATOM 776 C C . GLU A 1 100 ? 15.561 -6.209 -20.143 1.00 85.44 100 GLU A C 1
ATOM 778 O O . GLU A 1 100 ? 15.131 -6.997 -19.291 1.00 85.44 100 GLU A O 1
ATOM 783 N N . VAL A 1 101 ? 15.001 -5.009 -20.351 1.00 85.44 101 VAL A N 1
ATOM 784 C CA . VAL A 1 101 ? 13.812 -4.536 -19.622 1.00 85.44 101 VAL A CA 1
ATOM 785 C C . VAL A 1 101 ? 12.624 -5.443 -19.895 1.00 85.44 101 VAL A C 1
ATOM 787 O O . VAL A 1 101 ? 11.979 -5.886 -18.944 1.00 85.44 101 VAL A O 1
ATOM 790 N N . LYS A 1 102 ? 12.370 -5.776 -21.164 1.00 88.25 102 LYS A N 1
ATOM 791 C CA . LYS A 1 102 ? 11.259 -6.646 -21.554 1.00 88.25 102 LYS A CA 1
ATOM 792 C C . LYS A 1 102 ? 11.372 -8.036 -20.923 1.00 88.25 102 LYS A C 1
ATOM 794 O O . LYS A 1 102 ? 10.449 -8.463 -20.236 1.00 88.25 102 LYS A O 1
ATOM 799 N N . ARG A 1 103 ? 12.534 -8.689 -21.040 1.00 89.81 103 ARG A N 1
ATOM 800 C CA . ARG A 1 103 ? 12.786 -10.009 -20.427 1.00 89.81 103 ARG A CA 1
ATOM 801 C C . ARG A 1 103 ? 12.627 -9.976 -18.911 1.00 89.81 103 ARG A C 1
ATOM 803 O O . ARG A 1 103 ? 12.059 -10.884 -18.315 1.00 89.81 103 ARG A O 1
ATOM 810 N N . THR A 1 104 ? 13.127 -8.928 -18.262 1.00 87.94 104 THR A N 1
ATOM 811 C CA . THR A 1 104 ? 13.000 -8.804 -16.806 1.00 87.94 104 THR A CA 1
ATOM 812 C C . THR A 1 104 ? 11.549 -8.564 -16.396 1.00 87.94 104 THR A C 1
ATOM 814 O O . THR A 1 104 ? 11.098 -9.158 -15.420 1.00 87.94 104 THR A O 1
ATOM 817 N N . ALA A 1 105 ? 10.801 -7.735 -17.128 1.00 89.00 105 ALA A N 1
ATOM 818 C CA . ALA A 1 105 ? 9.374 -7.550 -16.887 1.00 89.00 105 ALA A CA 1
ATOM 819 C C . ALA A 1 105 ? 8.625 -8.888 -17.003 1.00 89.00 105 ALA A C 1
ATOM 821 O O . ALA A 1 105 ? 7.881 -9.238 -16.091 1.00 89.00 105 ALA A O 1
ATOM 822 N N . GLU A 1 106 ? 8.908 -9.685 -18.036 1.00 89.81 106 GLU A N 1
ATOM 823 C CA . GLU A 1 106 ? 8.327 -11.021 -18.228 1.00 89.81 106 GLU A CA 1
ATOM 824 C C . GLU A 1 106 ? 8.654 -11.980 -17.066 1.00 89.81 106 GLU A C 1
ATOM 826 O O . GLU A 1 106 ? 7.748 -12.614 -16.522 1.00 89.81 106 GLU A O 1
ATOM 831 N N . ILE A 1 107 ? 9.911 -12.023 -16.596 1.00 90.94 107 ILE A N 1
ATOM 832 C CA . ILE A 1 107 ? 10.331 -12.853 -15.445 1.00 90.94 107 ILE A CA 1
ATOM 833 C C . ILE A 1 107 ? 9.530 -12.507 -14.184 1.00 90.94 107 ILE A C 1
ATOM 835 O O . ILE A 1 107 ? 9.066 -13.391 -13.462 1.00 90.94 107 ILE A O 1
ATOM 839 N N . PHE A 1 108 ? 9.342 -11.215 -13.912 1.00 89.06 108 PHE A N 1
ATOM 840 C CA . PHE A 1 108 ? 8.568 -10.758 -12.760 1.00 89.06 108 PHE A CA 1
ATOM 841 C C . PHE A 1 108 ? 7.053 -10.747 -13.023 1.00 89.06 108 PHE A C 1
ATOM 843 O O . PHE A 1 108 ? 6.294 -10.299 -12.160 1.00 89.06 108 PHE A O 1
ATOM 850 N N . ARG A 1 109 ? 6.584 -11.281 -14.161 1.00 90.06 109 ARG A N 1
ATOM 851 C CA . ARG A 1 109 ? 5.173 -11.256 -14.585 1.00 90.06 109 ARG A CA 1
ATOM 852 C C . ARG A 1 109 ? 4.581 -9.841 -14.531 1.00 90.06 109 ARG A C 1
ATOM 854 O O . ARG A 1 109 ? 3.485 -9.644 -14.011 1.00 90.06 109 ARG A O 1
ATOM 861 N N . GLY A 1 110 ? 5.363 -8.856 -14.958 1.00 87.81 110 GLY A N 1
ATOM 862 C CA . GLY A 1 110 ? 4.942 -7.475 -15.151 1.00 87.81 110 GLY A CA 1
ATOM 863 C C . GLY A 1 110 ? 4.433 -7.245 -16.570 1.00 87.81 110 GLY A C 1
ATOM 864 O O . GLY A 1 110 ? 4.743 -8.004 -17.485 1.00 87.81 110 GLY A O 1
ATOM 865 N N . GLN A 1 111 ? 3.662 -6.181 -16.748 1.00 89.94 111 GLN A N 1
ATOM 866 C CA . GLN A 1 111 ? 3.114 -5.759 -18.031 1.00 89.94 111 GLN A CA 1
ATOM 867 C C . GLN A 1 111 ? 3.728 -4.422 -18.434 1.00 89.94 111 GLN A C 1
ATOM 869 O O . GLN A 1 111 ? 3.862 -3.522 -17.610 1.00 89.94 111 GLN A O 1
ATOM 874 N N . ILE A 1 112 ? 4.121 -4.280 -19.696 1.00 90.25 112 ILE A N 1
ATOM 875 C CA . ILE A 1 112 ? 4.564 -2.992 -20.235 1.00 90.25 112 ILE A CA 1
ATOM 876 C C . ILE A 1 112 ? 3.306 -2.244 -20.671 1.00 90.25 112 ILE A C 1
ATOM 878 O O . ILE A 1 112 ? 2.618 -2.700 -21.580 1.00 90.25 112 ILE A O 1
ATOM 882 N N . ILE A 1 113 ? 2.994 -1.139 -19.996 1.00 90.31 113 ILE A N 1
ATOM 883 C CA . ILE A 1 113 ? 1.780 -0.351 -20.253 1.00 90.31 113 ILE A CA 1
ATOM 884 C C . ILE A 1 113 ? 2.019 0.790 -21.242 1.00 90.31 113 ILE A C 1
ATOM 886 O O . ILE A 1 113 ? 1.083 1.225 -21.901 1.00 90.31 113 ILE A O 1
ATOM 890 N N . ASP A 1 114 ? 3.261 1.270 -21.346 1.00 85.94 114 ASP A N 1
ATOM 891 C CA . ASP A 1 114 ? 3.626 2.356 -22.254 1.00 85.94 114 ASP A CA 1
ATOM 892 C C . ASP A 1 114 ? 5.047 2.174 -22.802 1.00 85.94 114 ASP A C 1
ATOM 894 O O . ASP A 1 114 ? 5.959 1.700 -22.108 1.00 85.94 114 ASP A O 1
ATOM 898 N N . VAL A 1 115 ? 5.217 2.559 -24.068 1.00 89.06 115 VAL A N 1
ATOM 899 C CA . VAL A 1 115 ? 6.451 2.428 -24.843 1.00 89.06 115 VAL A CA 1
ATOM 900 C C . VAL A 1 115 ? 6.765 3.762 -25.510 1.00 89.06 115 VAL A C 1
ATOM 902 O O . VAL A 1 115 ? 6.223 4.106 -26.556 1.00 89.06 115 VAL A O 1
ATOM 905 N N . GLY A 1 116 ? 7.705 4.497 -24.926 1.00 85.62 116 GLY A N 1
ATOM 906 C CA . GLY A 1 116 ? 8.288 5.690 -25.528 1.00 85.62 116 GLY A CA 1
ATOM 907 C C . GLY A 1 116 ? 9.533 5.375 -26.368 1.00 85.62 116 GLY A C 1
ATOM 908 O O . GLY A 1 116 ? 10.019 4.243 -26.377 1.00 85.62 116 GLY A O 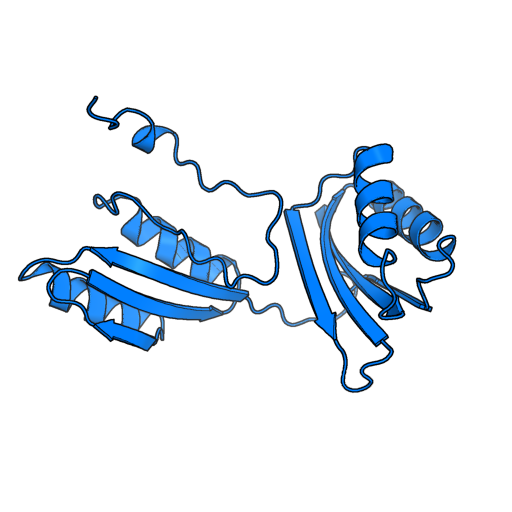1
ATOM 909 N N . PRO A 1 117 ? 10.133 6.378 -27.034 1.00 83.50 117 PRO A N 1
ATOM 910 C CA . PRO A 1 117 ? 11.349 6.210 -27.840 1.00 83.50 117 PRO A CA 1
ATOM 911 C C . PRO A 1 117 ? 12.600 5.898 -27.004 1.00 83.50 117 PRO A C 1
ATOM 913 O O . PRO A 1 117 ? 13.513 5.227 -27.475 1.00 83.50 117 PRO A O 1
ATOM 916 N N . THR A 1 118 ? 12.642 6.295 -25.733 1.00 83.94 118 THR A N 1
ATOM 917 C CA . THR A 1 118 ? 13.774 6.013 -24.823 1.00 83.94 118 THR A CA 1
ATOM 918 C C . THR A 1 118 ? 13.332 5.496 -23.455 1.00 83.94 118 THR A C 1
ATOM 920 O O . THR A 1 118 ? 14.157 5.334 -22.553 1.00 83.94 118 THR A O 1
ATOM 923 N N . THR A 1 119 ? 12.033 5.245 -23.273 1.00 84.69 119 THR A N 1
ATOM 924 C CA . THR A 1 119 ? 11.442 4.910 -21.975 1.00 84.69 119 THR A CA 1
ATOM 925 C C . THR A 1 119 ? 10.408 3.805 -22.097 1.00 84.69 119 THR A C 1
ATOM 927 O O . THR A 1 119 ? 9.646 3.785 -23.055 1.00 84.69 119 THR A O 1
ATOM 930 N N . TYR A 1 120 ? 10.328 2.956 -21.081 1.00 85.69 120 TYR A N 1
ATOM 931 C CA . TYR A 1 120 ? 9.233 2.015 -20.870 1.00 85.69 120 TYR A CA 1
ATOM 932 C C . TYR A 1 120 ? 8.534 2.328 -19.559 1.00 85.69 120 TYR A C 1
ATOM 934 O O . TYR A 1 120 ? 9.194 2.697 -18.587 1.00 85.69 120 TYR A O 1
ATOM 942 N N . VAL A 1 121 ? 7.222 2.128 -19.509 1.00 87.69 121 VAL A N 1
ATOM 943 C CA . VAL A 1 121 ? 6.487 2.088 -18.246 1.00 87.69 121 VAL A CA 1
ATOM 944 C C . VAL A 1 121 ? 6.034 0.659 -18.004 1.00 87.69 121 VAL A C 1
ATOM 946 O O . VAL A 1 121 ? 5.314 0.074 -18.812 1.00 87.69 121 VAL A O 1
ATOM 949 N N . VAL A 1 122 ? 6.493 0.088 -16.894 1.00 87.62 122 VAL A N 1
ATOM 950 C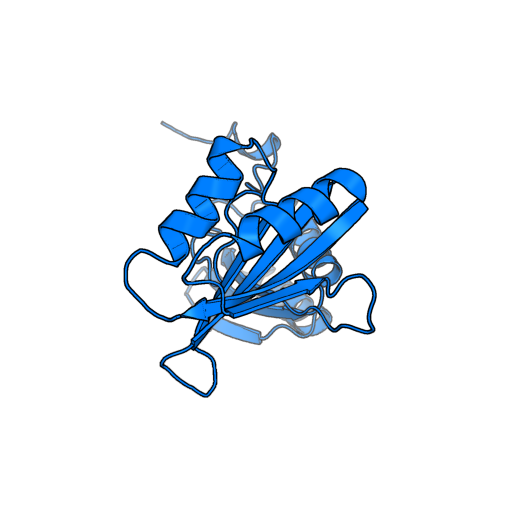 CA . VAL A 1 122 ? 6.206 -1.290 -16.496 1.00 87.62 122 VAL A CA 1
ATOM 951 C C . VAL A 1 122 ? 5.308 -1.277 -15.269 1.00 87.62 122 VAL A C 1
ATOM 953 O O . VAL A 1 122 ? 5.636 -0.658 -14.256 1.00 87.62 122 VAL A O 1
ATOM 956 N N . GLN A 1 123 ? 4.194 -1.990 -15.358 1.00 87.75 123 GLN A N 1
ATOM 957 C CA . GLN A 1 123 ? 3.296 -2.301 -14.261 1.00 87.75 123 GLN A CA 1
ATOM 958 C C . GLN A 1 123 ? 3.623 -3.671 -13.679 1.00 87.75 123 GLN A C 1
ATOM 960 O O . GLN A 1 123 ? 3.734 -4.666 -14.393 1.00 87.75 123 GLN A O 1
ATOM 965 N N . LEU A 1 124 ? 3.751 -3.735 -12.360 1.00 87.69 124 LEU A N 1
ATOM 966 C CA . LEU A 1 124 ? 3.985 -4.961 -11.611 1.00 87.69 124 LEU A CA 1
ATOM 967 C C . LEU A 1 124 ? 3.023 -5.022 -10.439 1.00 87.69 124 LEU A C 1
ATOM 969 O O . LEU A 1 124 ? 2.948 -4.087 -9.649 1.00 87.69 124 LEU A O 1
ATOM 973 N N . THR A 1 125 ? 2.359 -6.159 -10.282 1.00 87.62 125 THR A N 1
ATOM 974 C CA . THR A 1 125 ? 1.488 -6.421 -9.136 1.00 87.62 125 THR A CA 1
ATOM 975 C C . THR A 1 125 ? 1.975 -7.663 -8.397 1.00 87.62 125 THR A C 1
ATOM 977 O O . THR A 1 125 ? 2.404 -8.660 -8.999 1.00 87.62 125 THR A O 1
ATOM 980 N N . GLY A 1 126 ? 1.958 -7.604 -7.068 1.00 86.69 126 GLY A N 1
ATOM 981 C CA . GLY A 1 126 ? 2.378 -8.719 -6.229 1.00 86.69 126 GLY A CA 1
ATOM 982 C C . GLY A 1 126 ? 2.635 -8.336 -4.774 1.00 86.69 126 GLY A C 1
ATOM 983 O O . GLY A 1 126 ? 2.338 -7.213 -4.370 1.00 86.69 126 GLY A O 1
ATOM 984 N N . PRO A 1 127 ? 3.184 -9.271 -3.981 1.00 85.81 127 PRO A N 1
ATOM 985 C CA . PRO A 1 127 ? 3.579 -8.986 -2.609 1.00 85.81 127 PRO A CA 1
ATOM 986 C C . PRO A 1 127 ? 4.735 -7.979 -2.577 1.00 85.81 127 PRO A C 1
ATOM 988 O O . PRO A 1 127 ? 5.549 -7.918 -3.507 1.00 85.81 127 PRO A O 1
ATOM 991 N N . SER A 1 128 ? 4.840 -7.229 -1.480 1.00 80.44 128 SER A N 1
ATOM 992 C CA . SER A 1 128 ? 5.859 -6.185 -1.290 1.00 80.44 128 SER A CA 1
ATOM 993 C C . SER A 1 128 ? 7.287 -6.672 -1.572 1.00 80.44 128 SER A C 1
ATOM 995 O O . SER A 1 128 ? 8.061 -5.967 -2.216 1.00 80.44 128 SER A O 1
ATOM 997 N N . GLU A 1 129 ? 7.620 -7.907 -1.192 1.00 84.62 129 GLU A N 1
ATOM 998 C CA . GLU A 1 129 ? 8.944 -8.509 -1.414 1.00 84.62 129 GLU A CA 1
ATOM 999 C C . GLU A 1 129 ? 9.293 -8.690 -2.896 1.00 84.62 129 GLU A C 1
ATOM 1001 O O . GLU A 1 129 ? 10.438 -8.476 -3.310 1.00 84.62 129 GLU A O 1
ATOM 1006 N N . LYS A 1 130 ? 8.298 -9.044 -3.719 1.00 86.44 130 LYS A N 1
ATOM 1007 C CA . LYS A 1 130 ? 8.463 -9.201 -5.169 1.00 86.44 130 LYS A CA 1
ATOM 1008 C C . LYS A 1 1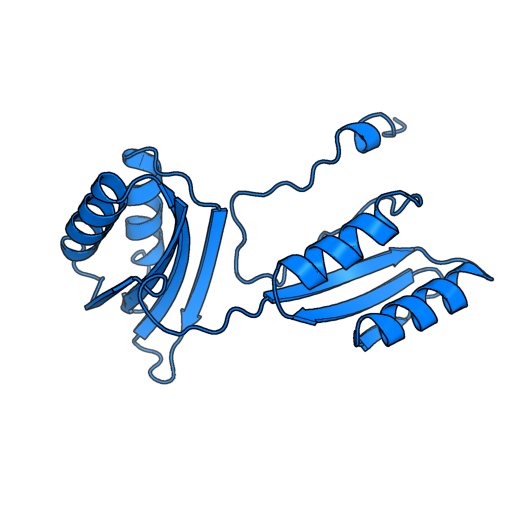30 ? 8.752 -7.849 -5.818 1.00 86.44 130 LYS A C 1
ATOM 1010 O O . LYS A 1 130 ? 9.637 -7.749 -6.668 1.00 86.44 130 LYS A O 1
ATOM 1015 N N . LEU A 1 131 ? 8.027 -6.811 -5.399 1.00 85.00 131 LEU A N 1
ATOM 1016 C CA . LEU A 1 131 ? 8.209 -5.447 -5.896 1.00 85.00 131 LEU A CA 1
ATOM 1017 C C . LEU A 1 131 ? 9.562 -4.870 -5.471 1.00 85.00 131 LEU A C 1
ATOM 1019 O O . LEU A 1 131 ? 10.269 -4.285 -6.290 1.00 85.00 131 LEU A O 1
ATOM 1023 N N . ASP A 1 132 ? 9.964 -5.090 -4.219 1.00 83.56 132 ASP A N 1
ATOM 1024 C CA . ASP A 1 132 ? 11.267 -4.658 -3.713 1.00 83.56 132 ASP A CA 1
ATOM 1025 C C . ASP A 1 132 ? 12.418 -5.367 -4.436 1.00 83.56 132 ASP A C 1
ATOM 1027 O O . ASP A 1 132 ? 13.417 -4.732 -4.781 1.00 83.56 132 ASP A O 1
ATOM 1031 N N . SER A 1 133 ? 12.267 -6.661 -4.725 1.00 86.75 133 SER A N 1
ATOM 1032 C CA . SER A 1 133 ? 13.226 -7.438 -5.519 1.00 86.75 133 SER A CA 1
ATOM 1033 C C . SER A 1 133 ? 13.397 -6.879 -6.933 1.00 86.75 133 SER A C 1
ATOM 1035 O O . SER A 1 133 ? 14.527 -6.745 -7.412 1.00 86.75 133 SER A O 1
ATOM 1037 N N . PHE A 1 134 ? 12.294 -6.489 -7.581 1.00 84.75 134 PHE A N 1
ATOM 1038 C CA . PHE A 1 134 ? 12.339 -5.826 -8.884 1.00 84.75 134 PHE A CA 1
ATOM 1039 C C . PHE A 1 134 ? 13.075 -4.482 -8.797 1.00 84.75 134 PHE A C 1
ATOM 1041 O O . PHE A 1 134 ? 14.020 -4.245 -9.551 1.00 84.75 134 PHE A O 1
ATOM 1048 N N . CYS A 1 135 ? 12.716 -3.630 -7.831 1.00 82.25 135 CYS A N 1
ATOM 1049 C CA . CYS A 1 135 ? 13.371 -2.339 -7.619 1.00 82.25 135 CYS A CA 1
ATOM 1050 C C . CYS A 1 135 ? 14.879 -2.481 -7.367 1.00 82.25 135 CYS A C 1
ATOM 1052 O O . CYS A 1 135 ? 15.668 -1.753 -7.967 1.00 82.25 135 CYS A O 1
ATOM 1054 N N . ARG A 1 136 ? 15.312 -3.435 -6.530 1.00 82.25 136 ARG A N 1
ATOM 1055 C CA . ARG A 1 136 ? 16.742 -3.668 -6.241 1.00 82.25 136 ARG A CA 1
ATOM 1056 C C . ARG A 1 136 ? 17.536 -4.069 -7.481 1.00 82.25 136 ARG A C 1
ATOM 1058 O O . ARG A 1 136 ? 18.690 -3.664 -7.616 1.00 82.25 136 ARG A O 1
ATOM 1065 N N . ARG A 1 137 ? 16.932 -4.841 -8.388 1.00 80.25 137 ARG A N 1
ATOM 1066 C CA . ARG A 1 137 ? 17.575 -5.256 -9.641 1.00 80.25 137 ARG A CA 1
ATOM 1067 C C . ARG A 1 137 ? 17.882 -4.060 -10.548 1.00 80.25 137 ARG A C 1
ATOM 1069 O O . ARG A 1 137 ? 18.958 -4.015 -11.139 1.00 80.25 137 ARG A O 1
ATOM 1076 N N . TRP A 1 138 ? 16.984 -3.076 -10.596 1.00 72.44 138 TRP A N 1
ATOM 1077 C CA . TRP A 1 138 ? 17.121 -1.876 -11.433 1.00 72.44 138 TRP A CA 1
ATOM 1078 C C . TRP A 1 138 ? 17.852 -0.710 -10.753 1.00 72.44 138 TRP A C 1
ATOM 1080 O O . TRP A 1 138 ? 18.488 0.093 -11.432 1.00 72.44 138 TRP A O 1
ATOM 1090 N N . ALA A 1 139 ? 17.847 -0.649 -9.420 1.00 63.44 139 ALA A N 1
ATOM 1091 C CA . ALA A 1 139 ? 18.528 0.378 -8.628 1.00 63.44 139 ALA A CA 1
ATOM 1092 C C . ALA A 1 139 ? 20.037 0.489 -8.917 1.00 63.44 139 ALA A C 1
ATOM 1094 O O . ALA A 1 139 ? 20.589 1.585 -8.919 1.00 63.44 139 ALA A O 1
ATOM 1095 N N . ARG A 1 140 ? 20.709 -0.633 -9.207 1.00 57.62 140 ARG A N 1
ATOM 1096 C CA . ARG A 1 140 ? 22.158 -0.667 -9.484 1.00 57.62 140 ARG A CA 1
ATOM 1097 C C . ARG A 1 140 ? 22.540 -0.161 -10.880 1.00 57.62 140 ARG A C 1
ATOM 1099 O O . ARG A 1 140 ? 23.712 0.096 -11.135 1.00 57.62 140 ARG A O 1
ATOM 1106 N N . ARG A 1 141 ? 21.583 -0.025 -11.804 1.00 53.25 141 ARG A N 1
ATOM 1107 C CA . ARG A 1 141 ? 21.836 0.274 -13.222 1.00 53.25 141 ARG A CA 1
ATOM 1108 C C . ARG A 1 141 ? 21.164 1.589 -13.618 1.00 53.25 141 ARG A C 1
ATOM 1110 O O . ARG A 1 141 ? 20.135 1.564 -14.272 1.00 53.25 141 ARG A O 1
ATOM 1117 N N . ARG A 1 142 ? 21.730 2.730 -13.186 1.00 47.34 142 ARG A N 1
ATOM 1118 C CA . ARG A 1 142 ? 21.386 4.114 -13.613 1.00 47.34 142 ARG A CA 1
ATOM 1119 C C . ARG A 1 142 ? 19.922 4.315 -14.055 1.00 47.34 142 ARG A C 1
ATOM 1121 O O . ARG A 1 142 ? 19.668 4.848 -15.134 1.00 47.34 142 ARG A O 1
ATOM 1128 N N . CYS A 1 143 ? 18.957 3.956 -13.211 1.00 43.31 143 CYS A N 1
ATOM 1129 C CA . CYS A 1 143 ? 17.574 4.382 -13.408 1.00 43.31 143 CYS A CA 1
ATOM 1130 C C . CYS A 1 143 ? 17.473 5.836 -12.914 1.00 43.31 143 CYS A C 1
ATOM 1132 O O . CYS A 1 143 ? 17.049 6.119 -11.796 1.00 43.31 143 CYS A O 1
ATOM 1134 N N . LEU A 1 144 ? 18.042 6.762 -13.693 1.00 39.06 144 LEU A N 1
ATOM 1135 C CA . LEU A 1 144 ? 18.074 8.184 -13.368 1.00 39.06 144 LEU A CA 1
ATOM 1136 C C . LEU A 1 144 ? 16.689 8.791 -13.596 1.00 39.06 144 LEU A C 1
ATOM 1138 O O . LEU A 1 144 ? 16.249 8.913 -14.736 1.00 39.06 144 LEU A O 1
ATOM 1142 N N . LYS A 1 145 ? 16.138 9.266 -12.474 1.00 31.92 145 LYS A N 1
ATOM 1143 C CA . LYS A 1 145 ? 15.085 10.274 -12.312 1.00 31.92 145 LYS A CA 1
ATOM 1144 C C . LYS A 1 145 ? 13.684 9.815 -12.744 1.00 31.92 145 LYS A C 1
ATOM 1146 O O . LYS A 1 145 ? 13.460 9.502 -13.902 1.00 31.92 145 LYS A O 1
ATOM 1151 N N . TRP A 1 146 ? 12.742 9.920 -11.803 1.00 33.44 146 TRP A N 1
ATOM 1152 C CA . TRP A 1 146 ? 11.291 9.708 -11.939 1.00 33.44 146 TRP A CA 1
ATOM 1153 C C . TRP A 1 146 ? 10.788 8.278 -11.701 1.00 33.44 146 TRP A C 1
ATOM 1155 O O . TRP A 1 146 ? 10.287 7.606 -12.595 1.00 33.44 146 TRP A O 1
ATOM 1165 N N . CYS A 1 147 ? 10.792 7.876 -10.426 1.00 36.38 147 CYS A N 1
ATOM 1166 C CA . CYS A 1 147 ? 9.743 7.003 -9.883 1.00 36.38 147 CYS A CA 1
ATOM 1167 C C . CYS A 1 147 ? 8.539 7.856 -9.413 1.00 36.38 147 CYS A C 1
ATOM 1169 O O . CYS A 1 147 ? 7.942 7.592 -8.374 1.00 36.38 147 CYS A O 1
ATOM 1171 N N . ASP A 1 148 ? 8.229 8.928 -10.147 1.00 32.28 148 ASP A N 1
ATOM 1172 C CA . ASP A 1 148 ? 7.087 9.809 -9.896 1.00 32.28 148 ASP A CA 1
ATOM 1173 C C . ASP A 1 148 ? 5.959 9.378 -10.831 1.00 32.28 148 ASP A C 1
ATOM 1175 O O . ASP A 1 148 ? 5.747 9.920 -11.911 1.00 32.28 148 ASP A O 1
ATOM 1179 N N . LEU A 1 149 ? 5.303 8.299 -10.421 1.00 30.33 149 LEU A N 1
ATOM 1180 C CA . LEU A 1 149 ? 3.877 8.057 -10.610 1.00 30.33 149 LEU A CA 1
ATOM 1181 C C . LEU A 1 149 ? 3.499 7.003 -9.574 1.00 30.33 149 LEU A C 1
ATOM 1183 O O . LEU A 1 149 ? 3.422 5.799 -9.818 1.00 30.33 149 LEU A O 1
ATOM 1187 N N . VAL A 1 150 ? 3.340 7.499 -8.349 1.00 34.53 150 VAL A N 1
ATOM 1188 C CA . VAL A 1 150 ? 2.717 6.782 -7.247 1.00 34.53 150 VAL A CA 1
ATOM 1189 C C . VAL A 1 150 ? 1.257 6.536 -7.634 1.00 34.53 150 VAL A C 1
ATOM 1191 O O . VAL A 1 150 ? 0.389 7.355 -7.380 1.00 34.53 150 VAL A O 1
ATOM 1194 N N . TRP A 1 151 ? 0.987 5.380 -8.231 1.00 30.14 151 TRP A N 1
ATOM 1195 C CA . TRP A 1 151 ? -0.227 4.621 -7.925 1.00 30.14 151 TRP A CA 1
ATOM 1196 C C . TRP A 1 151 ? 0.161 3.391 -7.094 1.00 30.14 151 TRP A C 1
ATOM 1198 O O . TRP A 1 151 ? -0.207 2.258 -7.374 1.00 30.14 151 TRP A O 1
ATOM 1208 N N . ARG A 1 152 ? 0.925 3.623 -6.020 1.00 36.34 152 ARG A N 1
ATOM 1209 C CA . ARG A 1 152 ? 0.547 2.996 -4.752 1.00 36.34 152 ARG A CA 1
ATOM 1210 C C . ARG A 1 152 ? -0.571 3.883 -4.239 1.00 36.34 152 ARG A C 1
ATOM 1212 O O . ARG A 1 152 ? -0.334 5.084 -4.145 1.00 36.34 152 ARG A O 1
ATOM 1219 N N . ALA A 1 153 ? -1.751 3.353 -3.935 1.00 28.80 153 ALA A N 1
ATOM 1220 C CA . ALA A 1 153 ? -2.661 4.089 -3.065 1.00 28.80 153 ALA A CA 1
ATOM 1221 C C . ALA A 1 153 ? -1.828 4.502 -1.834 1.00 28.80 153 ALA A C 1
ATOM 1223 O O . ALA A 1 153 ? -1.300 3.655 -1.137 1.00 28.80 153 ALA A O 1
ATOM 1224 N N . TRP A 1 154 ? -1.494 5.786 -1.763 1.00 28.23 154 TRP A N 1
ATOM 1225 C CA . TRP A 1 154 ? -0.798 6.521 -0.710 1.00 28.23 154 TRP A CA 1
ATOM 1226 C C . TRP A 1 154 ? 0.226 5.783 0.196 1.00 28.23 154 TRP A C 1
ATOM 1228 O O . TRP A 1 154 ? -0.003 5.432 1.348 1.00 28.23 154 TRP A O 1
ATOM 1238 N N . ARG A 1 155 ? 1.489 5.691 -0.240 1.00 30.83 155 ARG A N 1
ATOM 1239 C CA . ARG A 1 155 ? 2.608 5.424 0.690 1.00 30.83 155 ARG A CA 1
ATOM 1240 C C . ARG A 1 155 ? 3.213 6.738 1.207 1.00 30.83 155 ARG A C 1
ATOM 1242 O O . ARG A 1 155 ? 4.223 7.190 0.673 1.00 30.83 155 ARG A O 1
ATOM 1249 N N . VAL A 1 156 ? 2.638 7.337 2.253 1.00 26.59 156 VAL A N 1
ATOM 1250 C CA . VAL A 1 156 ? 3.349 8.347 3.066 1.00 26.59 156 VAL A CA 1
ATOM 1251 C C . VAL A 1 156 ? 4.342 7.594 3.953 1.00 26.59 156 VAL A C 1
ATOM 1253 O O . VAL A 1 156 ? 3.921 6.897 4.866 1.00 26.59 156 VAL A O 1
ATOM 1256 N N . GLY A 1 157 ? 5.646 7.683 3.664 1.00 26.14 157 GLY A N 1
ATOM 1257 C CA . GLY A 1 157 ? 6.680 7.293 4.639 1.00 26.14 157 GLY A CA 1
ATOM 1258 C C . GLY A 1 157 ? 7.955 6.638 4.099 1.00 26.14 157 GLY A C 1
ATOM 1259 O O . GLY A 1 157 ? 9.040 6.982 4.557 1.00 26.14 157 GLY A O 1
ATOM 1260 N N . ARG A 1 158 ? 7.907 5.750 3.093 1.00 31.00 158 ARG A N 1
ATOM 1261 C CA . ARG A 1 158 ? 9.147 5.178 2.510 1.00 31.00 158 ARG A CA 1
ATOM 1262 C C . ARG A 1 158 ? 9.611 5.957 1.286 1.00 31.00 158 ARG A C 1
ATOM 1264 O O . ARG A 1 158 ? 9.343 5.570 0.148 1.00 31.00 158 ARG A O 1
ATOM 1271 N N . ARG A 1 159 ? 10.385 7.018 1.528 1.00 31.14 159 ARG A N 1
ATOM 1272 C CA . ARG A 1 159 ? 11.343 7.525 0.536 1.00 31.14 159 ARG A CA 1
ATOM 1273 C C . ARG A 1 159 ? 12.344 6.403 0.245 1.00 31.14 159 ARG A C 1
ATOM 1275 O O . ARG A 1 159 ? 13.210 6.132 1.068 1.00 31.14 159 ARG A O 1
ATOM 1282 N N . TYR A 1 160 ? 12.267 5.778 -0.929 1.00 35.78 160 TYR A N 1
ATOM 1283 C CA . TYR A 1 160 ? 13.404 5.029 -1.479 1.00 35.78 160 TYR A CA 1
ATOM 1284 C C . TYR A 1 160 ? 14.440 6.048 -1.982 1.00 35.78 160 TYR A C 1
ATOM 1286 O O . TYR A 1 160 ? 14.679 6.185 -3.176 1.00 35.78 160 TYR A O 1
ATOM 1294 N N . TRP A 1 161 ? 15.014 6.822 -1.060 1.00 27.33 161 TRP A N 1
ATOM 1295 C CA . TRP A 1 161 ? 16.242 7.566 -1.307 1.00 27.33 161 TRP A CA 1
ATOM 1296 C C . TRP A 1 161 ? 17.385 6.582 -1.091 1.00 27.33 161 TRP A C 1
ATOM 1298 O O . TRP A 1 161 ? 17.835 6.371 0.030 1.00 27.33 161 TRP A O 1
ATOM 1308 N N . LEU A 1 162 ? 17.821 5.927 -2.165 1.00 32.16 162 LEU A N 1
ATOM 1309 C CA . LEU A 1 162 ? 19.115 5.256 -2.149 1.00 32.16 162 LEU A CA 1
ATOM 1310 C C . LEU A 1 162 ? 20.184 6.353 -1.981 1.00 32.16 162 LEU A C 1
ATOM 1312 O O . LEU A 1 162 ? 20.247 7.247 -2.831 1.00 32.16 162 LEU A O 1
ATOM 1316 N N . PRO A 1 163 ? 21.007 6.328 -0.913 1.00 30.39 163 PRO A N 1
ATOM 1317 C CA . PRO A 1 163 ? 21.975 7.393 -0.621 1.00 30.39 163 PRO A CA 1
ATOM 1318 C C . PRO A 1 163 ? 22.969 7.655 -1.763 1.00 30.39 163 PRO A C 1
ATOM 1320 O O . PRO A 1 163 ? 23.476 8.765 -1.912 1.00 30.39 163 PRO A O 1
ATOM 1323 N N . GLU A 1 164 ? 23.217 6.655 -2.612 1.00 34.19 164 GLU A N 1
ATOM 1324 C CA . GLU A 1 164 ? 24.131 6.747 -3.755 1.00 34.19 164 GLU A CA 1
ATOM 1325 C C . GLU A 1 164 ? 23.620 7.655 -4.888 1.00 34.19 164 GLU A C 1
ATOM 1327 O O . GLU A 1 164 ? 24.420 8.170 -5.667 1.00 34.19 164 GLU A O 1
ATOM 1332 N N . CYS A 1 165 ? 22.312 7.930 -4.967 1.00 32.41 165 CYS A N 1
ATOM 1333 C CA . CYS A 1 165 ? 21.740 8.776 -6.020 1.00 32.41 165 CYS A CA 1
ATOM 1334 C C . CYS A 1 165 ? 21.825 10.288 -5.728 1.00 32.41 165 CYS A C 1
ATOM 1336 O O . CYS A 1 165 ? 21.631 11.090 -6.641 1.00 32.41 165 CYS A O 1
ATOM 1338 N N . ALA A 1 166 ? 22.156 10.698 -4.495 1.00 34.19 166 ALA A N 1
ATOM 1339 C CA . ALA A 1 166 ? 22.202 12.107 -4.084 1.00 34.19 166 ALA A CA 1
ATOM 1340 C C . ALA A 1 166 ? 23.340 12.922 -4.733 1.00 34.19 166 ALA A C 1
ATOM 1342 O O . ALA A 1 166 ? 23.270 14.146 -4.783 1.00 34.19 166 ALA A O 1
ATOM 1343 N N . ARG A 1 167 ? 24.395 12.264 -5.236 1.00 30.30 167 ARG A N 1
ATOM 1344 C CA . ARG A 1 167 ? 25.588 12.943 -5.785 1.00 30.30 167 ARG A CA 1
ATOM 1345 C C . ARG A 1 167 ? 25.500 13.302 -7.271 1.00 30.30 167 ARG A C 1
ATOM 1347 O O . ARG A 1 167 ? 26.435 13.894 -7.793 1.00 30.30 167 ARG A O 1
ATOM 1354 N N . ALA A 1 168 ? 24.406 12.972 -7.955 1.00 32.38 168 ALA A N 1
ATOM 1355 C CA . ALA A 1 168 ? 24.267 13.178 -9.399 1.00 32.38 168 ALA A CA 1
ATOM 1356 C C . ALA A 1 168 ? 23.188 14.219 -9.759 1.00 32.38 168 ALA A C 1
ATOM 1358 O O . ALA A 1 168 ? 22.344 13.977 -10.625 1.00 32.38 168 ALA A O 1
ATOM 1359 N N . SER A 1 169 ? 23.216 15.386 -9.106 1.00 25.55 169 SER A N 1
ATOM 1360 C CA . SER A 1 169 ? 22.587 16.599 -9.647 1.00 25.55 169 SER A CA 1
ATOM 1361 C C . SER A 1 169 ? 23.660 17.440 -10.341 1.00 25.55 169 SER A C 1
ATOM 1363 O O . SER A 1 169 ? 24.497 18.015 -9.646 1.00 25.55 169 SER A O 1
ATOM 1365 N N . PRO A 1 170 ? 23.666 17.532 -11.682 1.00 34.66 170 PRO A N 1
ATOM 1366 C CA . PRO A 1 170 ? 24.332 18.638 -12.347 1.00 34.66 170 PRO A CA 1
ATOM 1367 C C . PRO A 1 170 ? 23.527 19.911 -12.053 1.00 34.66 170 PRO A C 1
ATOM 1369 O O . PRO A 1 170 ? 22.295 19.889 -12.150 1.00 34.66 170 PRO A O 1
ATOM 1372 N N . LYS A 1 171 ? 24.227 20.972 -11.642 1.00 31.50 171 LYS A N 1
ATOM 1373 C CA . LYS A 1 171 ? 23.742 22.346 -11.813 1.00 31.50 171 LYS A CA 1
ATOM 1374 C C . LYS A 1 171 ? 23.588 22.651 -13.299 1.00 31.50 171 LYS A C 1
ATOM 1376 O O . LYS A 1 171 ? 24.361 22.056 -14.085 1.00 31.50 171 LYS A O 1
#

pLDDT: mean 76.77, std 21.1, range [25.55, 93.56]